Protein AF-A0A8J3MBH4-F1 (afdb_monomer_lite)

pLDDT: mean 76.42, std 15.59, range [40.38, 90.06]

Secondary structure (DSSP, 8-state):
----PPPHHHHHHHHHHH-SSHHHHHHHHHTTTEEEEEETTEEEEEETTT--EEEETTTTT--HHHHHHHH-SPPS-SS------------

Organism: NCBI:txid337702

Sequence (91 aa):
MSGSSPPLRALLAKDFANARDWQELQDRLHRRGYALREAGAGLALVHASTGERVAKASDLGYSYARLLSRLKTPFPGHSHRYLAPRARPGL

Foldseek 3Di:
DPPPPPPPLVVLVVLLVPDLAQVSSQVSQVVVQWGWDDDPQWIFIAGNQPRHTDGGCVVSVRTQVNSCVRNVDHNPDPDDDPPPDPPDPDD

Radius of gyration: 14.04 Å; chains: 1; bounding box: 42×36×35 Å

Structure (mmCIF, N/CA/C/O backbone):
data_AF-A0A8J3MBH4-F1
#
_entry.id   AF-A0A8J3MBH4-F1
#
loop_
_atom_site.group_PDB
_atom_site.id
_atom_site.type_symbol
_atom_site.label_atom_id
_atom_site.label_alt_id
_atom_site.label_comp_id
_atom_site.label_asym_id
_atom_site.label_entity_id
_atom_site.label_seq_id
_atom_site.pdbx_PDB_ins_code
_atom_site.Cartn_x
_atom_site.Cartn_y
_atom_site.Cartn_z
_atom_site.occupancy
_atom_site.B_iso_or_equiv
_atom_site.auth_seq_id
_atom_site.auth_comp_id
_atom_site.auth_asym_id
_atom_site.auth_atom_id
_atom_site.pdbx_PDB_model_num
ATOM 1 N N . MET A 1 1 ? -16.347 19.306 19.738 1.00 44.78 1 MET A N 1
ATOM 2 C CA . MET A 1 1 ? -15.116 18.544 19.431 1.00 44.78 1 MET A CA 1
ATOM 3 C C . MET A 1 1 ? -15.259 17.978 18.027 1.00 44.78 1 MET A C 1
ATOM 5 O O . MET A 1 1 ? -15.902 16.951 17.864 1.00 44.78 1 MET A O 1
ATOM 9 N N . SER A 1 2 ? -14.760 18.666 16.999 1.00 46.88 2 SER A N 1
ATOM 10 C CA . SER A 1 2 ? -14.774 18.112 15.639 1.00 46.88 2 SER A CA 1
ATOM 11 C C . SER A 1 2 ? -13.715 17.018 15.572 1.00 46.88 2 SER A C 1
ATOM 13 O O . SER A 1 2 ? -12.522 17.312 15.521 1.00 46.88 2 SER A O 1
ATOM 15 N N . GLY A 1 3 ? -14.144 15.759 15.661 1.00 49.62 3 GLY A N 1
ATOM 16 C CA . GLY A 1 3 ? -13.281 14.601 15.462 1.00 49.62 3 GLY A CA 1
ATOM 17 C C . GLY A 1 3 ? -12.789 14.595 14.021 1.00 49.62 3 GLY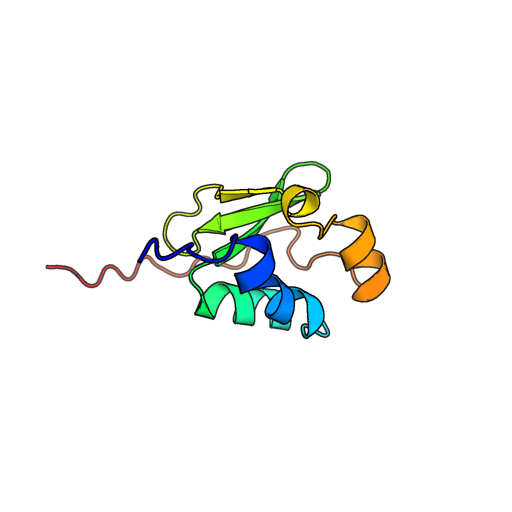 A C 1
ATOM 18 O O . GLY A 1 3 ? -13.448 14.049 13.142 1.00 49.62 3 GLY A O 1
ATOM 19 N N . SER A 1 4 ? -11.663 15.258 13.763 1.00 53.31 4 SER A N 1
ATOM 20 C CA . SER A 1 4 ? -11.009 15.207 12.462 1.00 53.31 4 SER A CA 1
ATOM 21 C C . SER A 1 4 ? -10.480 13.789 12.297 1.00 53.31 4 SER A C 1
ATOM 23 O O . SER A 1 4 ? -9.438 13.437 12.851 1.00 53.31 4 SER A O 1
ATOM 25 N N . SER A 1 5 ? -11.256 12.936 11.624 1.00 58.12 5 SER A N 1
ATOM 26 C CA . SER A 1 5 ? -10.778 11.610 11.251 1.00 58.12 5 SER A CA 1
ATOM 27 C C . SER A 1 5 ? -9.467 11.808 10.491 1.00 58.12 5 SER A C 1
ATOM 29 O O . SER A 1 5 ? -9.443 12.577 9.524 1.00 58.12 5 SER A O 1
ATOM 31 N N . PRO A 1 6 ? -8.359 11.193 10.937 1.00 66.81 6 PRO A N 1
ATOM 32 C CA . PRO A 1 6 ? -7.080 11.377 10.279 1.00 66.81 6 PRO A CA 1
ATOM 33 C C . PRO A 1 6 ? -7.215 10.989 8.803 1.00 66.81 6 PRO A C 1
ATOM 35 O O . PRO A 1 6 ? -7.894 10.008 8.483 1.00 66.81 6 PRO A O 1
ATOM 38 N N . PRO A 1 7 ? -6.587 11.744 7.886 1.00 81.31 7 PRO A N 1
ATOM 39 C CA . PRO A 1 7 ? -6.710 11.466 6.466 1.00 81.31 7 PRO A CA 1
ATOM 40 C C . PRO A 1 7 ? -6.202 10.050 6.186 1.00 81.31 7 PRO A C 1
ATOM 42 O O . PRO A 1 7 ? -5.217 9.618 6.787 1.00 81.31 7 PRO A O 1
ATOM 45 N N . LEU A 1 8 ? -6.835 9.342 5.246 1.00 82.44 8 LEU A N 1
ATOM 46 C CA . LEU A 1 8 ? -6.511 7.949 4.906 1.00 82.44 8 LEU A CA 1
ATOM 47 C C . LEU A 1 8 ? -5.003 7.722 4.694 1.00 82.44 8 LEU A C 1
ATOM 49 O O . LEU A 1 8 ? -4.453 6.715 5.136 1.00 82.44 8 LEU A O 1
ATOM 53 N N . ARG A 1 9 ? -4.307 8.713 4.117 1.00 81.56 9 ARG A N 1
ATOM 54 C CA . ARG A 1 9 ? -2.842 8.714 3.984 1.00 81.56 9 ARG A CA 1
ATOM 55 C C . ARG A 1 9 ? -2.119 8.507 5.320 1.00 81.56 9 ARG A C 1
ATOM 57 O O . ARG A 1 9 ? -1.203 7.706 5.384 1.00 81.56 9 ARG A O 1
ATOM 64 N N . ALA A 1 10 ? -2.526 9.199 6.384 1.00 84.06 10 ALA A N 1
ATOM 65 C CA . ALA A 1 10 ? -1.871 9.159 7.689 1.00 84.06 10 ALA A CA 1
ATOM 66 C C . ALA A 1 10 ? -2.169 7.848 8.425 1.00 84.06 10 ALA A C 1
ATOM 68 O O . ALA A 1 10 ? -1.294 7.317 9.108 1.00 84.06 10 ALA A O 1
ATOM 69 N N . LEU A 1 11 ? -3.376 7.306 8.238 1.00 84.94 11 LEU A N 1
ATOM 70 C CA . LEU A 1 11 ? -3.766 6.003 8.776 1.00 84.94 11 LEU A CA 1
ATOM 71 C C . LEU A 1 11 ? -2.912 4.874 8.197 1.00 84.94 11 LEU A C 1
ATOM 73 O O . LEU A 1 11 ? -2.437 4.021 8.945 1.00 84.94 11 LEU A O 1
ATOM 77 N N . LEU A 1 12 ? -2.697 4.896 6.881 1.00 87.25 12 LEU A N 1
ATOM 78 C CA . LEU A 1 12 ? -1.953 3.855 6.175 1.00 87.25 12 LEU A CA 1
ATOM 79 C C . LEU A 1 12 ? -0.450 4.131 6.115 1.00 87.25 12 LEU A C 1
ATOM 81 O O . LEU A 1 12 ? 0.321 3.227 5.802 1.00 87.25 12 LEU A O 1
ATOM 85 N N . ALA A 1 13 ? -0.006 5.348 6.445 1.00 86.81 13 ALA A N 1
ATOM 86 C CA . ALA A 1 13 ? 1.387 5.747 6.283 1.00 86.81 13 ALA A CA 1
ATOM 87 C C . ALA A 1 13 ? 2.358 4.805 6.993 1.00 86.81 13 ALA A C 1
ATOM 89 O O . ALA A 1 13 ? 3.397 4.460 6.438 1.00 86.81 13 ALA A O 1
ATOM 90 N N . LYS A 1 14 ? 2.003 4.349 8.200 1.00 86.44 14 LYS A N 1
ATOM 91 C CA . LYS A 1 14 ? 2.811 3.387 8.959 1.00 86.44 14 LYS A CA 1
ATOM 92 C C . LYS A 1 14 ? 2.869 2.019 8.287 1.00 86.44 14 LYS A C 1
ATOM 94 O O . LYS A 1 14 ? 3.897 1.361 8.383 1.00 86.44 14 LYS A O 1
ATOM 99 N N . ASP A 1 15 ? 1.810 1.585 7.620 1.00 89.00 15 ASP A N 1
ATOM 100 C CA . ASP A 1 15 ? 1.783 0.285 6.949 1.00 89.00 15 ASP A CA 1
ATOM 101 C C . ASP A 1 15 ? 2.664 0.309 5.699 1.00 89.00 15 ASP A C 1
ATOM 103 O O . ASP A 1 15 ? 3.534 -0.547 5.550 1.00 89.00 15 ASP A O 1
ATOM 107 N N . PHE A 1 16 ? 2.554 1.366 4.889 1.00 85.81 16 PHE A N 1
ATOM 108 C CA . PHE A 1 16 ? 3.466 1.611 3.767 1.00 85.81 16 PHE A CA 1
ATOM 109 C C . PHE A 1 16 ? 4.916 1.822 4.222 1.00 85.81 16 PHE A C 1
ATOM 111 O O . PHE A 1 16 ? 5.852 1.379 3.558 1.00 85.81 16 PHE A O 1
ATOM 118 N N . ALA A 1 17 ? 5.122 2.508 5.350 1.00 86.44 17 ALA A N 1
ATOM 119 C CA . ALA A 1 17 ? 6.452 2.831 5.848 1.00 86.44 17 ALA A CA 1
ATOM 120 C C . ALA A 1 17 ? 7.156 1.663 6.546 1.00 86.44 17 ALA A C 1
ATOM 122 O O . ALA A 1 17 ? 8.384 1.679 6.584 1.00 86.44 17 ALA A O 1
ATOM 123 N N . ASN A 1 18 ? 6.431 0.675 7.076 1.00 86.69 18 ASN A N 1
ATOM 124 C CA . ASN A 1 18 ? 7.019 -0.466 7.787 1.00 86.69 18 ASN A CA 1
ATOM 125 C C . ASN A 1 18 ? 7.073 -1.749 6.957 1.00 86.69 18 ASN A C 1
ATOM 127 O O . ASN A 1 18 ? 7.840 -2.639 7.311 1.00 86.69 18 ASN A O 1
ATOM 131 N N . ALA A 1 19 ? 6.303 -1.847 5.872 1.00 87.69 19 ALA A N 1
ATOM 132 C CA . ALA A 1 19 ? 6.365 -3.004 4.993 1.00 87.69 19 ALA A CA 1
ATOM 133 C C . ALA A 1 19 ? 7.771 -3.174 4.395 1.00 87.69 19 ALA A C 1
ATOM 135 O O . ALA A 1 19 ? 8.377 -2.210 3.892 1.00 87.69 19 ALA A O 1
ATOM 136 N N . ARG A 1 20 ? 8.284 -4.402 4.475 1.00 86.62 20 ARG A N 1
ATOM 137 C CA . ARG A 1 20 ? 9.586 -4.802 3.923 1.00 86.62 20 ARG A CA 1
ATOM 138 C C . ARG A 1 20 ? 9.468 -5.314 2.495 1.00 86.62 20 ARG A C 1
ATOM 140 O O . ARG A 1 20 ? 10.377 -5.113 1.696 1.00 86.62 20 ARG A O 1
ATOM 147 N N . ASP A 1 21 ? 8.325 -5.899 2.180 1.00 87.00 21 ASP A N 1
ATOM 148 C CA . ASP A 1 21 ? 7.969 -6.437 0.878 1.00 87.00 21 ASP A CA 1
ATOM 149 C C . ASP A 1 21 ? 6.470 -6.223 0.606 1.00 87.00 21 ASP A C 1
ATOM 151 O O . ASP A 1 21 ? 5.710 -5.707 1.434 1.00 87.00 21 ASP A O 1
ATOM 155 N N . TRP A 1 22 ? 6.043 -6.583 -0.599 1.00 86.81 22 TRP A N 1
ATOM 156 C CA . TRP A 1 22 ? 4.667 -6.400 -1.038 1.00 86.81 22 TRP A CA 1
ATOM 157 C C . TRP A 1 22 ? 3.658 -7.324 -0.353 1.00 86.81 22 TRP A C 1
ATOM 159 O O . TRP A 1 22 ? 2.511 -6.914 -0.183 1.00 86.81 22 TRP A O 1
ATOM 169 N N . GLN A 1 23 ? 4.055 -8.540 0.037 1.00 85.31 23 GLN A N 1
ATOM 170 C CA . GLN A 1 23 ? 3.181 -9.471 0.752 1.00 85.31 23 GLN A CA 1
ATOM 171 C C . GLN A 1 23 ? 2.868 -8.899 2.136 1.00 85.31 23 GLN A C 1
ATOM 173 O O . GLN A 1 23 ? 1.700 -8.781 2.502 1.00 85.31 23 GLN A O 1
ATOM 178 N N . GLU A 1 24 ? 3.890 -8.425 2.853 1.00 87.38 24 GLU A N 1
ATOM 179 C CA . GLU A 1 24 ? 3.709 -7.772 4.149 1.00 87.38 24 GLU A CA 1
ATOM 180 C C . GLU A 1 24 ? 2.847 -6.503 4.031 1.00 87.38 24 GLU A C 1
ATOM 182 O O . GLU A 1 24 ? 1.984 -6.249 4.875 1.00 87.38 24 GLU A O 1
ATOM 187 N N . LEU A 1 25 ? 3.041 -5.708 2.970 1.00 88.62 25 LEU A N 1
ATOM 188 C CA . LEU A 1 25 ? 2.206 -4.535 2.708 1.00 88.62 25 LEU A CA 1
ATOM 189 C C . LEU A 1 25 ? 0.739 -4.927 2.498 1.00 88.62 25 LEU A C 1
ATOM 191 O O . LEU A 1 25 ? -0.143 -4.331 3.116 1.00 88.62 25 LEU A O 1
ATOM 195 N N . GLN A 1 26 ? 0.472 -5.933 1.664 1.00 87.38 26 GLN A N 1
ATOM 196 C CA . GLN A 1 26 ? -0.884 -6.424 1.422 1.00 87.38 26 GLN A CA 1
ATOM 197 C C . GLN A 1 26 ? -1.519 -6.963 2.704 1.00 87.38 26 GLN A C 1
ATOM 199 O O . GLN A 1 26 ? -2.653 -6.605 3.004 1.00 87.38 26 GLN A O 1
ATOM 204 N N . ASP A 1 27 ? -0.805 -7.750 3.507 1.00 86.50 27 ASP A N 1
ATOM 205 C CA . ASP A 1 27 ? -1.325 -8.294 4.767 1.00 86.50 27 ASP A CA 1
ATOM 206 C C . ASP A 1 27 ? -1.683 -7.184 5.766 1.00 86.50 27 ASP A C 1
ATOM 208 O O . ASP A 1 27 ? -2.728 -7.231 6.423 1.00 86.50 27 ASP A O 1
ATOM 212 N N . ARG A 1 28 ? -0.843 -6.147 5.868 1.00 89.38 28 ARG A N 1
ATOM 213 C CA . ARG A 1 28 ? -1.108 -4.978 6.720 1.00 89.38 28 ARG A CA 1
ATOM 214 C C . ARG A 1 28 ? -2.333 -4.197 6.252 1.00 89.38 28 ARG A C 1
ATOM 216 O O . ARG A 1 28 ? -3.154 -3.810 7.084 1.00 89.38 28 ARG A O 1
ATOM 223 N N . LEU A 1 29 ? -2.483 -3.991 4.945 1.00 88.50 29 LEU A N 1
ATOM 224 C CA . LEU A 1 29 ? -3.653 -3.321 4.376 1.00 88.50 29 LEU A CA 1
ATOM 225 C C . LEU A 1 29 ? -4.925 -4.156 4.563 1.00 88.50 29 LEU A C 1
ATOM 227 O O . LEU A 1 29 ? -5.950 -3.602 4.969 1.00 88.50 29 LEU A O 1
ATOM 231 N N . HIS A 1 30 ? -4.853 -5.477 4.375 1.00 86.31 30 HIS A N 1
ATOM 232 C CA . HIS A 1 30 ? -5.985 -6.387 4.556 1.00 86.31 30 HIS A CA 1
ATOM 233 C C . HIS A 1 30 ? -6.512 -6.365 5.988 1.00 86.31 30 HIS A C 1
ATOM 235 O O . HIS A 1 30 ? -7.725 -6.319 6.190 1.00 86.31 30 HIS A O 1
ATOM 241 N N . ARG A 1 31 ? -5.626 -6.294 6.991 1.00 85.44 31 ARG A N 1
ATOM 242 C CA . ARG A 1 31 ? -6.020 -6.115 8.403 1.00 85.44 31 ARG A CA 1
ATOM 243 C C . ARG A 1 31 ? -6.806 -4.825 8.649 1.00 85.44 31 ARG A C 1
ATOM 245 O O . ARG A 1 31 ? -7.533 -4.739 9.633 1.00 85.44 31 ARG A O 1
ATOM 252 N N . ARG A 1 32 ? -6.673 -3.829 7.769 1.00 85.19 32 ARG A N 1
ATOM 253 C CA . ARG A 1 32 ? -7.446 -2.579 7.797 1.00 85.19 32 ARG A CA 1
ATOM 254 C C . ARG A 1 32 ? -8.646 -2.572 6.848 1.00 85.19 32 ARG A C 1
ATOM 256 O O . ARG A 1 32 ? -9.325 -1.554 6.762 1.00 85.19 32 ARG A O 1
ATOM 263 N N . GLY A 1 33 ? -8.904 -3.671 6.141 1.00 87.19 33 GLY A N 1
ATOM 264 C CA . GLY A 1 33 ? -9.990 -3.777 5.166 1.00 87.19 33 GLY A CA 1
ATOM 265 C C . GLY A 1 33 ? -9.672 -3.178 3.794 1.00 87.19 33 GLY A C 1
ATOM 266 O O . GLY A 1 33 ? -10.597 -2.925 3.019 1.00 87.19 33 GLY A O 1
ATOM 267 N N . TYR A 1 34 ? -8.394 -2.966 3.471 1.00 89.88 34 TYR A N 1
ATOM 268 C CA . TYR A 1 34 ? -7.945 -2.450 2.177 1.00 89.88 34 TYR A CA 1
ATOM 269 C C . TYR A 1 34 ? -7.008 -3.428 1.466 1.00 89.88 34 TYR A C 1
ATOM 271 O O . TYR A 1 34 ? -6.421 -4.307 2.084 1.00 89.88 34 TYR A O 1
ATOM 279 N N . ALA A 1 35 ? -6.835 -3.250 0.163 1.00 88.88 35 ALA A N 1
ATOM 280 C CA . ALA A 1 35 ? -5.848 -3.967 -0.635 1.00 88.88 35 ALA A CA 1
ATOM 281 C C . ALA A 1 35 ? -5.282 -3.043 -1.717 1.00 88.88 35 ALA A C 1
ATOM 283 O O . ALA A 1 35 ? -5.946 -2.100 -2.150 1.00 88.88 35 ALA A O 1
ATOM 284 N N . LEU A 1 36 ? -4.064 -3.308 -2.180 1.00 87.31 36 LEU A N 1
ATOM 285 C CA . LEU A 1 36 ? -3.519 -2.692 -3.388 1.00 87.31 36 LEU A CA 1
ATOM 286 C C . LEU A 1 36 ? -3.842 -3.552 -4.606 1.00 87.31 36 LEU A C 1
ATOM 288 O O . LEU A 1 36 ? -3.715 -4.777 -4.573 1.00 87.31 36 LEU A O 1
ATOM 292 N N . ARG A 1 37 ? -4.232 -2.891 -5.695 1.00 85.12 37 ARG A N 1
ATOM 293 C CA . ARG A 1 37 ? -4.431 -3.493 -7.013 1.00 85.12 37 ARG A CA 1
ATOM 294 C C . ARG A 1 37 ? -3.758 -2.660 -8.087 1.00 85.12 37 ARG A C 1
ATOM 296 O O . ARG A 1 37 ? -3.663 -1.440 -7.970 1.00 85.12 37 ARG A O 1
ATOM 303 N N . GLU A 1 38 ? -3.341 -3.323 -9.154 1.00 84.50 38 GLU A N 1
ATOM 304 C CA . GLU A 1 38 ? -2.866 -2.655 -10.360 1.00 84.50 38 GLU A CA 1
ATOM 305 C 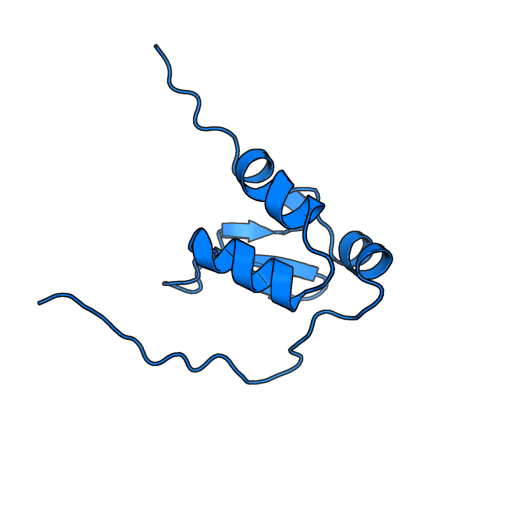C . GLU A 1 38 ? -3.978 -1.799 -10.974 1.00 84.50 38 GLU A C 1
ATOM 307 O O . GLU A 1 38 ? -5.140 -2.205 -11.063 1.00 84.50 38 GLU A O 1
ATOM 312 N N . ALA A 1 39 ? -3.611 -0.589 -11.381 1.00 80.31 39 ALA A N 1
ATOM 313 C CA . ALA A 1 39 ? -4.490 0.366 -12.033 1.00 80.31 39 ALA A CA 1
ATOM 314 C C . ALA A 1 39 ? -3.726 1.040 -13.176 1.00 80.31 39 ALA A C 1
ATOM 316 O O . ALA A 1 39 ? -3.189 2.141 -13.026 1.00 80.31 39 ALA A O 1
ATOM 317 N N . GLY A 1 40 ? -3.652 0.348 -14.316 1.00 76.00 40 GLY A N 1
ATOM 318 C CA . GLY A 1 40 ? -2.895 0.798 -15.484 1.00 76.00 40 GLY A CA 1
ATOM 319 C C . GLY A 1 40 ? -1.406 0.924 -15.162 1.00 76.00 40 GLY A C 1
ATOM 320 O O . GLY A 1 40 ? -0.756 -0.061 -14.842 1.00 76.00 40 GLY A O 1
ATOM 321 N N . ALA A 1 41 ? -0.875 2.148 -15.205 1.00 72.12 41 ALA A N 1
ATOM 322 C CA . ALA A 1 41 ? 0.545 2.434 -14.974 1.00 72.12 41 ALA A CA 1
ATOM 323 C C . ALA A 1 41 ? 0.956 2.529 -13.486 1.00 72.12 41 ALA A C 1
ATOM 325 O O . ALA A 1 41 ? 2.059 2.979 -13.170 1.00 72.12 41 ALA A O 1
ATOM 326 N N . GLY A 1 42 ? 0.080 2.168 -12.547 1.00 83.94 42 GLY A N 1
ATOM 327 C CA . GLY A 1 42 ? 0.379 2.280 -11.122 1.00 83.94 42 GLY A CA 1
ATOM 328 C C . GLY A 1 42 ? -0.486 1.389 -10.243 1.00 83.94 42 GLY A C 1
ATOM 329 O O . GLY A 1 42 ? -1.007 0.368 -10.680 1.00 83.94 42 GLY A O 1
ATOM 330 N N . LEU A 1 43 ? -0.639 1.800 -8.983 1.00 87.69 43 LEU A N 1
ATOM 331 C CA . LEU A 1 43 ? -1.396 1.067 -7.974 1.00 87.69 43 LEU A CA 1
ATOM 332 C C . LEU A 1 43 ? -2.569 1.903 -7.462 1.00 87.69 43 LEU A C 1
ATOM 334 O O . LEU A 1 43 ? -2.450 3.115 -7.254 1.00 87.69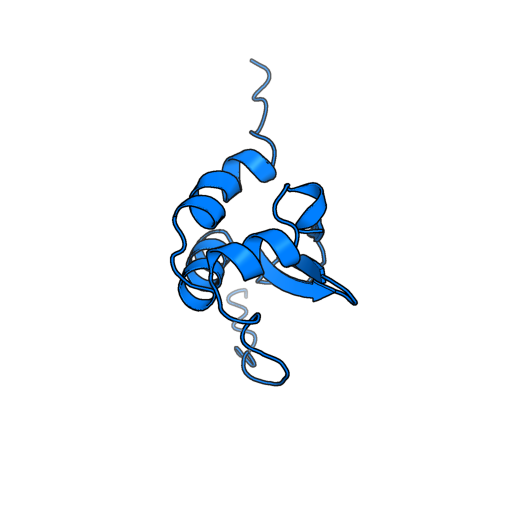 43 LEU A O 1
ATOM 338 N N . ALA A 1 44 ? -3.694 1.242 -7.226 1.00 89.62 44 ALA A N 1
ATOM 339 C CA . ALA A 1 44 ? -4.864 1.786 -6.563 1.00 89.62 44 ALA A CA 1
ATOM 340 C C . ALA A 1 44 ? -5.125 1.032 -5.261 1.00 89.62 44 ALA A C 1
ATOM 342 O O . ALA A 1 44 ? -5.027 -0.192 -5.199 1.00 89.62 44 ALA A O 1
ATOM 343 N N . LEU A 1 45 ? -5.482 1.786 -4.229 1.00 90.06 45 LEU A N 1
ATOM 344 C CA . LEU A 1 45 ? -6.047 1.246 -3.010 1.00 90.06 45 LEU A CA 1
ATOM 345 C C . LEU A 1 45 ? -7.523 0.941 -3.263 1.00 90.06 45 LEU A C 1
ATOM 347 O O . LEU A 1 45 ? -8.279 1.811 -3.708 1.00 90.06 45 LEU A O 1
ATOM 351 N N . VAL A 1 46 ? -7.923 -0.283 -2.967 1.00 89.56 46 VAL A N 1
ATOM 352 C CA . VAL A 1 46 ? -9.302 -0.751 -3.054 1.00 89.56 46 VAL A CA 1
ATOM 353 C C . VAL A 1 46 ? -9.769 -1.256 -1.693 1.00 89.56 46 VAL A C 1
ATOM 355 O O . VAL A 1 46 ? -8.953 -1.631 -0.849 1.00 89.56 46 VAL A O 1
ATOM 358 N N . HIS A 1 47 ? -11.076 -1.298 -1.473 1.00 87.12 47 HIS A N 1
ATOM 359 C CA . HIS A 1 47 ? -11.647 -2.036 -0.353 1.00 87.12 47 HIS A CA 1
ATOM 360 C C . HIS A 1 47 ? -11.409 -3.534 -0.548 1.00 87.12 47 HIS A C 1
ATOM 362 O O . HIS A 1 47 ? -11.698 -4.078 -1.612 1.00 87.12 47 HIS A O 1
ATOM 368 N N . ALA A 1 48 ? -10.913 -4.216 0.482 1.00 83.69 48 ALA A N 1
ATOM 369 C CA . ALA A 1 48 ? -10.654 -5.654 0.424 1.00 83.69 48 ALA A CA 1
ATOM 370 C C . ALA A 1 48 ? -11.947 -6.477 0.277 1.00 83.69 48 ALA A C 1
ATOM 372 O O . ALA A 1 48 ? -11.944 -7.524 -0.360 1.00 83.69 48 ALA A O 1
ATOM 373 N N . SER A 1 49 ? -13.056 -5.997 0.849 1.00 80.94 49 SER A N 1
ATOM 374 C CA . SER A 1 49 ? -14.349 -6.689 0.842 1.00 80.94 49 SER A CA 1
ATOM 375 C C . SER A 1 49 ? -15.126 -6.518 -0.466 1.00 80.94 49 SER A C 1
ATOM 377 O O . SER A 1 49 ? -15.724 -7.475 -0.955 1.00 80.94 49 SER A O 1
ATOM 379 N N . THR A 1 50 ? -15.140 -5.309 -1.032 1.00 80.06 50 THR A N 1
ATOM 380 C CA . THR A 1 50 ? -15.935 -4.980 -2.229 1.00 80.06 50 THR A CA 1
ATOM 381 C C . THR A 1 50 ? -15.101 -4.931 -3.506 1.00 80.06 50 THR A C 1
ATOM 383 O O . THR A 1 50 ? -15.647 -5.033 -4.601 1.00 80.06 50 THR A O 1
ATOM 386 N N . GLY A 1 51 ? -13.780 -4.769 -3.389 1.00 81.44 51 GLY A N 1
ATOM 387 C CA . GLY A 1 51 ? -12.891 -4.493 -4.516 1.00 81.44 51 GLY A CA 1
ATOM 388 C C . GLY A 1 51 ? -13.063 -3.091 -5.104 1.00 81.44 51 GLY A C 1
ATOM 389 O O . GLY A 1 51 ? -12.445 -2.791 -6.128 1.00 81.44 51 GLY A O 1
ATOM 390 N N . GLU A 1 52 ? -13.886 -2.243 -4.482 1.00 84.81 52 GLU A N 1
ATOM 391 C CA . GLU A 1 52 ? -14.159 -0.885 -4.939 1.00 84.81 52 GLU A CA 1
ATOM 392 C C . GLU A 1 52 ? -12.934 0.004 -4.752 1.00 84.81 52 GLU A C 1
ATOM 394 O O . GLU A 1 52 ? -12.253 -0.049 -3.725 1.00 84.81 52 GLU A O 1
ATOM 399 N N . ARG A 1 53 ? -12.645 0.837 -5.751 1.00 85.44 53 ARG A N 1
ATOM 400 C CA . ARG A 1 53 ? -11.497 1.735 -5.717 1.00 85.44 53 ARG A CA 1
ATOM 401 C C . ARG A 1 53 ? -11.737 2.887 -4.750 1.00 85.44 53 ARG A C 1
ATOM 403 O O . ARG A 1 53 ? -12.621 3.702 -4.959 1.00 85.44 53 ARG A O 1
ATOM 410 N N . VAL A 1 54 ? -10.846 2.997 -3.771 1.00 88.69 54 VAL A N 1
ATOM 411 C CA . VAL A 1 54 ? -10.851 4.059 -2.763 1.00 88.69 54 VAL A CA 1
ATOM 412 C C . VAL A 1 54 ? -10.008 5.242 -3.230 1.00 88.69 54 VAL A C 1
ATOM 414 O O . VAL A 1 54 ? -10.477 6.373 -3.267 1.00 88.69 54 VAL A O 1
ATOM 417 N N . ALA A 1 55 ? -8.750 4.994 -3.606 1.00 87.50 55 ALA A N 1
ATOM 418 C CA . ALA A 1 55 ? -7.806 6.050 -3.981 1.00 87.50 55 ALA A CA 1
ATOM 419 C C . ALA A 1 55 ? -6.688 5.513 -4.879 1.00 87.50 55 ALA A C 1
ATOM 421 O O . ALA A 1 55 ? -6.425 4.310 -4.896 1.00 87.50 55 ALA A O 1
ATOM 422 N N . LYS A 1 56 ? -5.983 6.380 -5.618 1.00 84.94 56 LYS A N 1
ATOM 423 C CA . LYS A 1 56 ? -4.700 5.972 -6.215 1.00 84.94 56 LYS A CA 1
ATOM 424 C C . LYS A 1 56 ? -3.630 5.973 -5.128 1.00 84.94 56 LYS A C 1
ATOM 426 O O . LYS A 1 56 ? -3.608 6.856 -4.276 1.00 84.94 56 LYS A O 1
ATOM 431 N N . ALA A 1 57 ? -2.691 5.036 -5.189 1.00 84.94 57 ALA A N 1
ATOM 432 C CA . ALA A 1 57 ? -1.561 5.022 -4.265 1.00 84.94 57 ALA A CA 1
ATOM 433 C C . ALA A 1 57 ? -0.703 6.300 -4.397 1.00 84.94 57 ALA A C 1
ATOM 435 O O . ALA A 1 57 ? -0.192 6.804 -3.399 1.00 84.94 57 ALA A O 1
ATOM 436 N N . SER A 1 58 ? -0.629 6.889 -5.600 1.00 84.19 58 SER A N 1
ATOM 437 C CA . SER A 1 58 ? 0.008 8.193 -5.840 1.00 84.19 58 SER A CA 1
ATOM 438 C C . SER A 1 58 ? -0.644 9.336 -5.058 1.00 84.19 58 SER A C 1
ATOM 440 O O . SER A 1 58 ? 0.070 10.181 -4.528 1.00 84.19 58 SER A O 1
ATOM 442 N N . ASP A 1 59 ? -1.973 9.329 -4.919 1.00 84.56 59 ASP A N 1
ATOM 443 C CA . ASP A 1 59 ? -2.718 10.359 -4.175 1.00 84.56 59 ASP A CA 1
ATOM 444 C C . ASP A 1 59 ? -2.451 10.253 -2.663 1.00 84.56 59 ASP A C 1
ATOM 446 O O . ASP A 1 59 ? -2.570 11.223 -1.917 1.00 84.56 59 ASP A O 1
ATOM 450 N N . LEU A 1 60 ? -2.033 9.067 -2.208 1.00 81.75 60 LEU A N 1
ATOM 451 C CA . LEU A 1 60 ? -1.599 8.805 -0.837 1.00 81.75 60 LEU A CA 1
ATOM 452 C C . LEU A 1 60 ? -0.103 9.106 -0.616 1.00 81.75 60 LEU A C 1
ATOM 454 O O . LEU A 1 60 ? 0.375 8.978 0.509 1.00 81.75 60 LEU A O 1
ATOM 458 N N . GLY A 1 61 ? 0.636 9.508 -1.659 1.00 82.88 61 GLY A N 1
ATOM 459 C CA . GLY A 1 61 ? 2.084 9.764 -1.617 1.00 82.88 61 GLY A CA 1
ATOM 460 C C . GLY A 1 61 ? 2.966 8.531 -1.870 1.00 82.88 61 GLY A C 1
ATOM 461 O O . GLY A 1 61 ? 4.196 8.612 -1.763 1.00 82.88 61 GLY A O 1
ATOM 462 N N . TYR A 1 62 ? 2.355 7.402 -2.237 1.00 82.00 62 TYR A N 1
ATOM 463 C CA . TYR A 1 62 ? 2.995 6.103 -2.447 1.00 82.00 62 TYR A CA 1
ATOM 464 C C . TYR A 1 62 ? 2.888 5.662 -3.909 1.00 82.00 62 TYR A C 1
ATOM 466 O O . TYR A 1 62 ? 2.259 4.660 -4.243 1.00 82.00 62 TYR A O 1
ATOM 474 N N . SER A 1 63 ? 3.505 6.426 -4.811 1.00 82.12 63 SER A N 1
ATOM 475 C CA . SER A 1 63 ? 3.580 6.068 -6.231 1.00 82.12 63 SER A CA 1
ATOM 476 C C . SER A 1 63 ? 4.262 4.713 -6.435 1.00 82.12 63 SER A C 1
ATOM 478 O O . SER A 1 63 ? 5.223 4.386 -5.734 1.00 82.12 63 SER A O 1
ATOM 480 N N . TYR A 1 64 ? 3.823 3.965 -7.451 1.00 83.38 64 TYR A N 1
ATOM 481 C CA . TYR A 1 64 ? 4.377 2.648 -7.778 1.00 83.38 64 TYR A CA 1
ATOM 482 C C . TYR A 1 64 ? 5.905 2.670 -7.915 1.00 83.38 64 TYR A C 1
ATOM 484 O O . TYR A 1 64 ? 6.574 1.878 -7.267 1.00 83.38 64 TYR A O 1
ATOM 492 N N . ALA A 1 65 ? 6.473 3.645 -8.634 1.00 83.19 65 ALA A N 1
ATOM 493 C CA . ALA A 1 65 ? 7.925 3.792 -8.785 1.00 83.19 65 ALA A CA 1
ATOM 494 C C . ALA A 1 65 ? 8.675 3.950 -7.446 1.00 83.19 65 ALA A C 1
ATOM 496 O O . ALA A 1 65 ? 9.774 3.424 -7.278 1.00 83.19 65 ALA A O 1
ATOM 497 N N . ARG A 1 66 ? 8.073 4.637 -6.464 1.00 84.00 66 ARG A N 1
ATOM 498 C CA . ARG A 1 66 ? 8.671 4.835 -5.135 1.00 84.00 66 ARG A CA 1
ATOM 499 C C . ARG A 1 66 ? 8.662 3.542 -4.328 1.00 84.00 66 ARG A C 1
ATOM 501 O O . ARG A 1 66 ? 9.648 3.220 -3.671 1.00 84.00 66 ARG A O 1
ATOM 508 N N . LEU A 1 67 ? 7.555 2.804 -4.391 1.00 84.19 67 LEU A N 1
ATOM 509 C CA . LEU A 1 67 ? 7.440 1.496 -3.755 1.00 84.19 67 LEU A CA 1
ATOM 510 C C . LEU A 1 67 ? 8.351 0.471 -4.438 1.00 84.19 67 LEU A C 1
ATOM 512 O O . LEU A 1 67 ? 9.048 -0.250 -3.743 1.00 84.19 67 LEU A O 1
ATOM 516 N N . LEU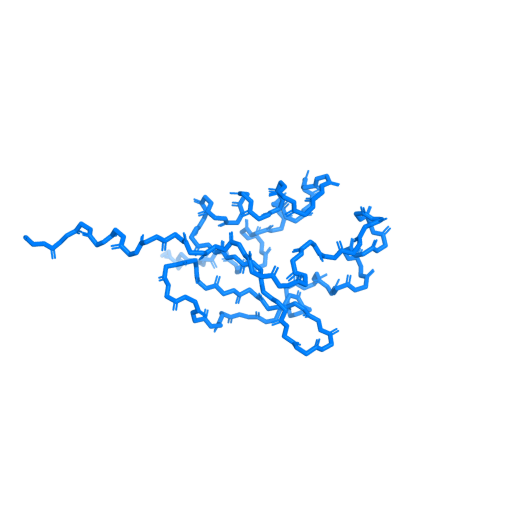 A 1 68 ? 8.445 0.482 -5.767 1.00 84.88 68 LEU A N 1
ATOM 517 C CA . LEU A 1 68 ? 9.354 -0.359 -6.546 1.00 84.88 68 LEU A CA 1
ATOM 518 C C . LEU A 1 68 ? 10.824 -0.103 -6.184 1.00 84.88 68 LEU A C 1
ATOM 520 O O . LEU A 1 68 ? 11.559 -1.042 -5.902 1.00 84.88 68 LEU A O 1
ATOM 524 N N . SER A 1 69 ? 11.245 1.164 -6.129 1.00 86.12 69 SER A N 1
ATOM 525 C CA . SER A 1 69 ? 12.608 1.549 -5.730 1.00 86.12 69 SER A CA 1
ATOM 526 C C . SER A 1 69 ? 12.951 1.080 -4.309 1.00 86.12 69 SER A C 1
ATOM 528 O O . SER A 1 69 ? 14.074 0.653 -4.038 1.00 86.12 69 SER A O 1
ATOM 530 N N . ARG A 1 70 ? 11.967 1.115 -3.404 1.00 85.56 70 ARG A N 1
ATOM 531 C CA . ARG A 1 70 ? 12.132 0.742 -1.998 1.00 85.56 70 ARG A CA 1
ATOM 532 C C . ARG A 1 70 ? 12.093 -0.770 -1.763 1.00 85.56 70 ARG A C 1
ATOM 534 O O . ARG A 1 70 ? 12.975 -1.300 -1.100 1.00 85.56 70 ARG A O 1
ATOM 541 N N . LEU A 1 71 ? 11.056 -1.436 -2.261 1.00 83.00 71 LEU A N 1
ATOM 542 C CA . LEU A 1 71 ? 10.808 -2.870 -2.086 1.00 83.00 71 LEU A CA 1
ATOM 543 C C . LEU A 1 71 ? 11.675 -3.709 -3.036 1.00 83.00 71 LEU A C 1
ATOM 545 O O . LEU A 1 71 ? 11.724 -4.930 -2.903 1.00 83.00 71 LEU A O 1
ATOM 549 N N . LYS A 1 72 ? 12.359 -3.051 -3.989 1.00 83.12 72 LYS A N 1
ATOM 550 C CA . LYS A 1 72 ? 13.325 -3.610 -4.954 1.00 83.12 72 LYS A CA 1
ATOM 551 C C . LYS A 1 72 ? 12.806 -4.811 -5.746 1.00 83.12 72 LYS A C 1
ATOM 553 O O . LYS A 1 72 ? 13.577 -5.562 -6.333 1.00 83.12 72 LYS A O 1
ATOM 558 N N . THR A 1 73 ? 11.495 -4.981 -5.766 1.00 80.94 73 THR A N 1
ATOM 559 C CA . THR A 1 73 ? 10.784 -6.087 -6.390 1.00 80.94 73 THR A CA 1
ATOM 560 C C . THR A 1 73 ? 9.564 -5.509 -7.097 1.00 80.94 73 THR A C 1
ATOM 562 O O . THR A 1 73 ? 8.968 -4.554 -6.586 1.00 80.94 73 THR A O 1
ATOM 565 N N . PRO A 1 74 ? 9.192 -6.015 -8.283 1.00 79.44 74 PRO A N 1
ATOM 566 C CA . PRO A 1 74 ? 7.929 -5.643 -8.909 1.00 79.44 74 PRO A CA 1
ATOM 567 C C . PRO A 1 74 ? 6.756 -6.089 -8.032 1.00 79.44 74 PRO A C 1
ATOM 569 O O . PRO A 1 74 ? 6.889 -7.026 -7.242 1.00 79.44 74 PRO A O 1
ATOM 572 N N . PHE A 1 75 ? 5.616 -5.406 -8.158 1.00 74.38 75 PHE A N 1
ATOM 573 C CA . PHE A 1 75 ? 4.407 -5.791 -7.433 1.00 74.38 75 PHE A CA 1
ATOM 574 C C . PHE A 1 75 ? 4.054 -7.255 -7.764 1.00 74.38 75 PHE A C 1
ATOM 576 O O . PHE A 1 75 ? 3.953 -7.600 -8.944 1.00 74.38 75 PHE A O 1
ATOM 583 N N . PRO A 1 76 ? 3.923 -8.145 -6.764 1.00 68.06 76 PRO A N 1
ATOM 584 C CA . PRO A 1 76 ? 3.610 -9.540 -6.997 1.00 68.06 76 PRO A CA 1
ATOM 585 C C . PRO A 1 76 ? 2.160 -9.648 -7.454 1.00 68.06 76 PRO A C 1
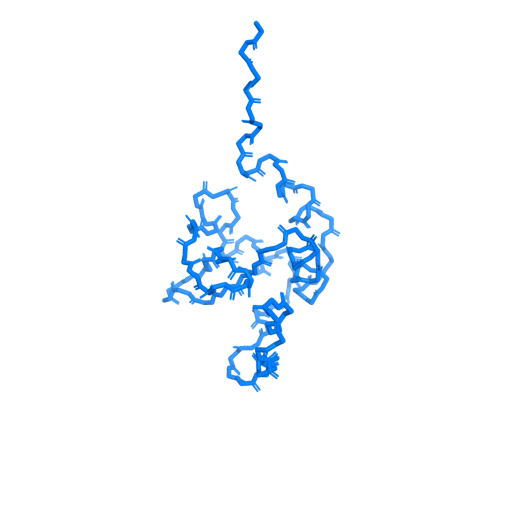ATOM 587 O O . PRO A 1 76 ? 1.255 -9.089 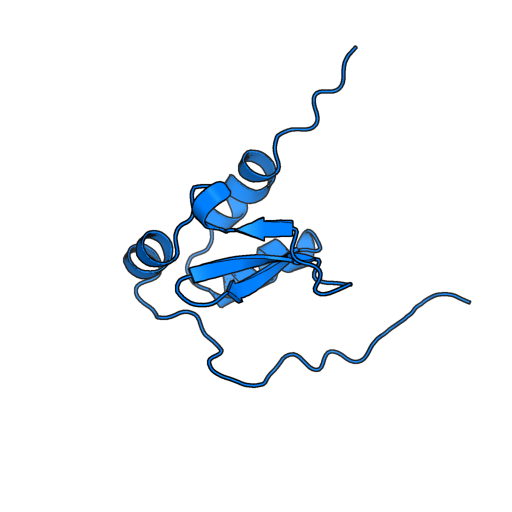-6.835 1.00 68.06 76 PRO A O 1
ATOM 590 N N . GLY A 1 77 ? 1.936 -10.414 -8.516 1.00 56.59 77 GLY A N 1
ATOM 591 C CA . GLY A 1 77 ? 0.589 -10.655 -9.015 1.00 56.59 77 GLY A CA 1
ATOM 592 C C . GLY A 1 77 ? 0.235 -9.915 -10.297 1.00 56.59 77 GLY A C 1
ATOM 593 O O . GLY A 1 77 ? -0.925 -9.545 -10.471 1.00 56.59 77 GLY A O 1
ATOM 594 N N . HIS A 1 78 ? 1.156 -9.889 -11.265 1.00 51.41 78 HIS A N 1
ATOM 595 C CA . HIS A 1 78 ? 0.716 -10.245 -12.610 1.00 51.41 78 HIS A CA 1
ATOM 596 C C . HIS A 1 78 ? 0.056 -11.636 -12.531 1.00 51.41 78 HIS A C 1
ATOM 598 O O . HIS A 1 78 ? 0.726 -12.664 -12.492 1.00 51.41 78 HIS A O 1
ATOM 604 N N . SER A 1 79 ? -1.278 -11.616 -12.471 1.00 46.22 79 SER A N 1
ATOM 605 C CA . SER A 1 79 ? -2.214 -12.729 -12.649 1.00 46.22 79 SER A CA 1
ATOM 606 C C . SER A 1 79 ? -2.406 -13.760 -11.511 1.00 46.22 79 SER A C 1
ATOM 608 O O . SER A 1 79 ? -1.551 -14.578 -11.198 1.00 46.22 79 SER A O 1
ATOM 610 N N . HIS A 1 80 ? -3.658 -13.781 -11.016 1.00 47.56 80 HIS A N 1
ATOM 611 C CA . HIS A 1 80 ? -4.431 -14.933 -10.509 1.00 47.56 80 HIS A CA 1
ATOM 612 C C . HIS A 1 80 ? -4.053 -15.595 -9.164 1.00 47.56 80 HIS A C 1
ATOM 614 O O . HIS A 1 80 ? -3.642 -16.754 -9.150 1.00 47.56 80 HIS A O 1
ATOM 620 N N . ARG A 1 81 ? -4.337 -14.970 -8.002 1.00 42.16 81 ARG A N 1
ATOM 621 C CA . ARG A 1 81 ? -4.440 -15.754 -6.742 1.00 42.16 81 ARG A CA 1
ATOM 622 C C . ARG A 1 81 ? -5.176 -15.127 -5.544 1.00 42.16 81 ARG A C 1
ATOM 624 O O . ARG A 1 81 ? -4.741 -15.334 -4.426 1.00 42.16 81 ARG A O 1
ATOM 631 N N . TYR A 1 82 ? -6.298 -14.426 -5.699 1.00 48.66 82 TYR A N 1
ATOM 632 C CA . TYR A 1 82 ? -7.194 -14.214 -4.540 1.00 48.66 82 TYR A CA 1
ATOM 633 C C . TYR A 1 82 ? -8.659 -14.400 -4.934 1.00 48.66 82 TYR A C 1
ATOM 635 O O . TYR A 1 82 ? -9.510 -13.534 -4.770 1.00 48.66 82 TYR A O 1
ATOM 643 N N . LEU A 1 83 ? -8.951 -15.604 -5.431 1.00 46.59 83 LEU A N 1
ATOM 644 C CA . LEU A 1 83 ? -10.199 -16.284 -5.098 1.00 46.59 83 LEU A CA 1
ATOM 645 C C . LEU A 1 83 ? -10.168 -16.579 -3.588 1.00 46.59 83 LEU A C 1
ATOM 647 O O . LEU A 1 83 ? -9.866 -17.693 -3.176 1.00 46.59 83 LEU A O 1
ATOM 651 N N . ALA A 1 84 ? -10.429 -15.577 -2.753 1.00 44.22 84 ALA A N 1
ATOM 652 C CA . ALA A 1 84 ? -11.028 -15.863 -1.460 1.00 44.22 84 ALA A CA 1
ATOM 653 C C . ALA A 1 84 ? -12.531 -16.022 -1.737 1.00 44.22 84 ALA A C 1
ATOM 655 O O . ALA A 1 84 ? -13.141 -15.087 -2.271 1.00 44.22 84 ALA A O 1
ATOM 656 N N . PRO A 1 85 ? -13.139 -17.191 -1.472 1.00 40.38 85 PRO A N 1
ATOM 657 C CA . PRO A 1 85 ? -14.577 -17.346 -1.601 1.00 40.38 85 PRO A CA 1
ATOM 658 C C . PRO A 1 85 ? -15.252 -16.280 -0.744 1.00 40.38 85 PRO A C 1
ATOM 660 O O . PRO A 1 85 ? -14.810 -16.003 0.371 1.00 40.38 85 PRO A O 1
ATOM 663 N N . ARG A 1 86 ? -16.323 -15.686 -1.272 1.00 56.97 86 ARG A N 1
ATOM 664 C CA . ARG A 1 86 ? -17.247 -14.832 -0.524 1.00 56.97 86 ARG A CA 1
ATOM 665 C C . ARG A 1 86 ? -17.748 -15.585 0.714 1.00 56.97 86 ARG A C 1
ATOM 667 O O . ARG A 1 86 ? -18.791 -16.228 0.659 1.00 56.97 86 ARG A O 1
ATOM 674 N N . ALA A 1 87 ? -17.048 -15.472 1.836 1.00 46.38 87 ALA A N 1
ATOM 675 C CA . ALA A 1 87 ? -17.634 -15.712 3.139 1.00 46.38 87 ALA A CA 1
ATOM 676 C C . ALA A 1 87 ? -18.428 -14.451 3.484 1.00 46.38 87 ALA A C 1
ATOM 678 O O . ALA A 1 87 ? -17.890 -13.460 3.969 1.00 46.38 87 ALA A O 1
ATOM 679 N N . ARG A 1 88 ? -19.712 -14.470 3.131 1.00 51.59 88 ARG A N 1
ATOM 680 C CA . ARG A 1 88 ? -20.725 -13.631 3.765 1.00 51.59 88 ARG A CA 1
ATOM 681 C C . ARG A 1 88 ? -21.070 -14.302 5.102 1.00 51.59 88 ARG A C 1
ATOM 683 O O . ARG A 1 88 ? -21.652 -15.381 5.043 1.00 51.59 88 ARG A O 1
ATOM 690 N N . PRO A 1 89 ? -20.777 -13.736 6.283 1.00 44.12 89 PRO A N 1
ATOM 691 C CA . PRO A 1 89 ? -21.545 -14.064 7.469 1.00 44.12 89 PRO A CA 1
ATOM 692 C C . PRO A 1 89 ? -22.649 -13.011 7.584 1.00 44.12 89 PRO A C 1
ATOM 694 O O . PRO A 1 89 ? -22.379 -11.850 7.887 1.00 44.12 89 PRO A O 1
ATOM 697 N N . GLY A 1 90 ? -23.884 -13.392 7.267 1.00 49.56 90 GLY A N 1
ATOM 698 C CA . GLY A 1 90 ? -25.023 -12.498 7.452 1.00 49.56 90 GLY A CA 1
ATOM 699 C C . GLY A 1 90 ? -26.286 -12.949 6.739 1.00 49.56 90 GLY A C 1
ATOM 700 O O . GLY A 1 90 ? -26.662 -12.324 5.748 1.00 49.56 90 GLY A O 1
ATOM 701 N N . LEU A 1 91 ? -26.886 -14.044 7.209 1.00 41.78 91 LEU A N 1
ATOM 702 C CA . LEU A 1 91 ? -28.222 -14.075 7.828 1.00 41.78 91 LEU A CA 1
ATOM 703 C C . LEU A 1 91 ? -28.557 -15.500 8.272 1.00 41.78 91 LEU A C 1
ATOM 705 O O . LEU A 1 91 ? -28.333 -16.426 7.463 1.00 41.78 91 LEU A O 1
#